Protein AF-A0A100VWZ2-F1 (afdb_monomer_lite)

Sequence (98 aa):
MTVQMQCKHCTVPTDGGDTCSFCATYTPPATVSQRLDVLVNRLDLLRHDGNEILRELPTDAPLFAVADLVTALGHLRQGAIAIDKASDRLEADAQAVK

Organism: NCBI:txid146020

Foldseek 3Di:
DDDFAAAPPPRHGDPPDNHHPCRVPDDDDDDPLNVLVVVLVVLVVVLVVLVVVLVVDDPPPDPVVSVVSVVVSVVSVVVSVVSNVVSVVVVVVVVVVD

pLDDT: mean 91.62, std 9.15, range [46.91, 98.62]

Structure (mmCIF, N/CA/C/O backbone):
data_AF-A0A100VWZ2-F1
#
_entry.id   AF-A0A100VWZ2-F1
#
loop_
_atom_site.group_PDB
_atom_site.id
_atom_site.type_symbol
_atom_site.label_atom_id
_atom_site.label_alt_id
_atom_site.label_comp_id
_atom_site.label_asym_id
_atom_site.label_entity_id
_atom_site.label_seq_id
_atom_site.pdbx_PDB_ins_code
_atom_site.Cartn_x
_atom_site.Cartn_y
_atom_site.Cartn_z
_atom_site.occupancy
_atom_site.B_iso_or_equiv
_atom_site.auth_seq_id
_atom_site.auth_comp_id
_atom_site.auth_asym_id
_atom_site.au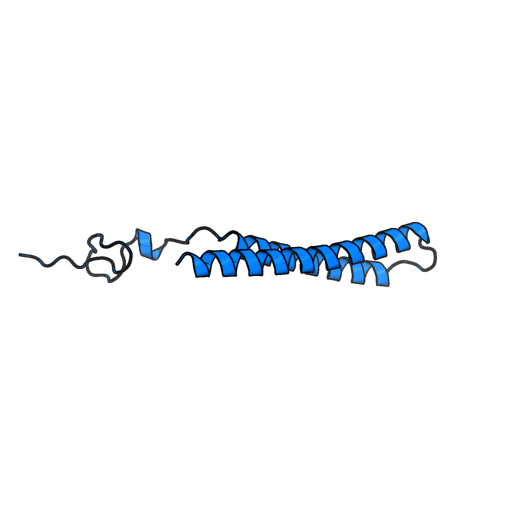th_atom_id
_atom_site.pdbx_PDB_model_num
ATOM 1 N N . MET A 1 1 ? -26.759 -21.679 47.540 1.00 46.91 1 MET A N 1
ATOM 2 C CA . MET A 1 1 ? -26.553 -20.643 46.508 1.00 46.91 1 MET A CA 1
ATOM 3 C C . MET A 1 1 ? -25.190 -20.894 45.885 1.00 46.91 1 MET A C 1
ATOM 5 O O . MET A 1 1 ? -24.189 -20.668 46.547 1.00 46.91 1 MET A O 1
ATOM 9 N N . THR A 1 2 ? -25.133 -21.479 44.692 1.00 61.28 2 THR A N 1
ATOM 10 C CA . THR A 1 2 ? -23.877 -21.698 43.958 1.00 61.28 2 THR A CA 1
ATOM 11 C C . THR A 1 2 ? -23.456 -20.387 43.307 1.00 61.28 2 THR A C 1
ATOM 13 O O . THR A 1 2 ? -24.183 -19.861 42.467 1.00 61.28 2 THR A O 1
ATOM 16 N N . VAL A 1 3 ? -22.315 -19.836 43.720 1.00 64.62 3 VAL A N 1
ATOM 17 C CA . VAL A 1 3 ? -21.715 -18.661 43.076 1.00 64.62 3 VAL A CA 1
ATOM 18 C C . VAL A 1 3 ? -21.186 -19.115 41.715 1.00 64.62 3 VAL A C 1
ATOM 20 O O . VAL A 1 3 ? -20.194 -19.834 41.653 1.00 64.62 3 VAL A O 1
ATOM 23 N N . GLN A 1 4 ? -21.883 -18.765 40.632 1.00 73.94 4 GLN A N 1
ATOM 24 C CA . GLN A 1 4 ? -21.378 -18.984 39.275 1.00 73.94 4 GLN A CA 1
ATOM 25 C C . GLN A 1 4 ? -20.273 -17.965 38.985 1.00 73.94 4 GLN A C 1
ATOM 27 O O . GLN A 1 4 ? -20.477 -16.764 39.171 1.00 73.94 4 GLN A O 1
ATOM 32 N N . MET A 1 5 ? -19.111 -18.440 38.531 1.00 84.25 5 MET A N 1
ATOM 33 C CA . MET A 1 5 ? -18.067 -17.559 38.007 1.00 84.25 5 MET A CA 1
ATOM 34 C C . MET A 1 5 ? -18.564 -16.889 36.721 1.00 84.25 5 MET A C 1
ATOM 36 O O . MET A 1 5 ? -19.364 -17.457 35.975 1.00 84.25 5 MET A O 1
ATOM 40 N N . GLN A 1 6 ? -18.125 -15.653 36.494 1.00 91.12 6 GLN A N 1
ATOM 41 C CA . GLN A 1 6 ? -18.485 -14.858 35.323 1.00 91.12 6 GLN A CA 1
ATOM 42 C C . GLN A 1 6 ? -17.244 -14.630 34.467 1.00 91.12 6 GLN A C 1
ATOM 44 O O . GLN A 1 6 ? -16.153 -14.385 34.981 1.00 91.12 6 GLN A O 1
ATOM 49 N N . CYS A 1 7 ? -17.422 -14.671 33.150 1.00 92.12 7 CYS A N 1
ATOM 50 C CA . CYS A 1 7 ? -16.380 -14.355 32.188 1.00 92.12 7 CYS A CA 1
ATOM 51 C C . CYS A 1 7 ? -15.891 -12.917 32.393 1.00 92.12 7 CYS A C 1
ATOM 53 O O . CYS A 1 7 ? -16.689 -11.977 32.359 1.00 92.12 7 CYS A O 1
ATOM 55 N N . LYS A 1 8 ? -14.573 -12.727 32.494 1.00 91.50 8 LYS A N 1
ATOM 56 C CA . LYS A 1 8 ? -13.956 -11.404 32.696 1.00 91.50 8 LYS A CA 1
ATOM 57 C C . LYS A 1 8 ? -14.181 -10.397 31.556 1.00 91.50 8 LYS A C 1
ATOM 59 O O . LYS A 1 8 ? -13.931 -9.212 31.741 1.00 91.50 8 LYS A O 1
ATOM 64 N N . HIS A 1 9 ? -14.608 -10.857 30.376 1.00 89.69 9 HIS A N 1
ATOM 65 C CA . HIS A 1 9 ? -14.753 -10.021 29.176 1.00 89.69 9 HIS A CA 1
ATOM 66 C C . HIS A 1 9 ? -16.198 -9.657 28.834 1.00 89.69 9 HIS A C 1
ATOM 68 O O . HIS A 1 9 ? -16.450 -8.551 28.369 1.00 89.69 9 HIS A O 1
ATOM 74 N N . CYS A 1 10 ? -17.142 -10.578 29.026 1.00 89.75 10 CYS A N 1
ATOM 75 C CA . CYS A 1 10 ? -18.531 -10.396 28.590 1.00 89.75 10 CYS A CA 1
ATOM 76 C C . CYS A 1 10 ? -19.563 -10.760 29.661 1.00 89.75 10 CYS A C 1
ATOM 78 O O . CYS A 1 10 ? -20.737 -10.887 29.331 1.00 89.75 10 CYS A O 1
ATOM 80 N N . THR A 1 11 ? -19.112 -10.981 30.903 1.00 88.81 11 THR A N 1
ATOM 81 C CA . THR A 1 11 ? -19.921 -11.230 32.113 1.00 88.81 11 THR A CA 1
ATOM 82 C C . THR A 1 11 ? -20.874 -12.431 32.073 1.00 88.81 11 THR A C 1
ATOM 84 O O . THR A 1 11 ? -21.568 -12.693 33.055 1.00 88.81 11 THR A O 1
ATOM 87 N N . VAL A 1 12 ? -20.872 -13.225 30.997 1.00 92.12 12 VAL A N 1
ATOM 88 C CA . VAL A 1 12 ? -21.641 -14.478 30.921 1.00 92.12 12 VAL A CA 1
ATOM 89 C C . VAL A 1 12 ? -21.105 -15.524 31.911 1.00 92.12 12 VAL A C 1
ATOM 91 O O . VAL A 1 12 ? -19.894 -15.550 32.154 1.00 92.12 12 VAL A O 1
ATOM 94 N N . PRO A 1 13 ? -21.959 -16.408 32.459 1.00 91.12 13 PRO A N 1
ATOM 95 C CA . PRO A 1 13 ? -21.520 -17.484 33.345 1.00 91.12 13 PRO A CA 1
ATOM 96 C C . PRO A 1 13 ? -20.484 -18.407 32.689 1.00 91.12 13 PRO A C 1
ATOM 98 O O . PRO A 1 13 ? -20.543 -18.659 31.483 1.00 91.12 13 PRO A O 1
ATOM 101 N N . THR A 1 14 ? -19.550 -18.929 33.484 1.00 89.94 14 THR A N 1
ATOM 102 C CA . THR A 1 14 ? -18.530 -19.889 33.046 1.00 89.94 14 THR A CA 1
ATOM 103 C C . THR A 1 14 ? -18.569 -21.170 33.876 1.00 89.94 14 THR A C 1
ATOM 105 O O . THR A 1 14 ? -18.836 -21.145 35.079 1.00 89.94 14 THR A O 1
ATOM 108 N N . ASP A 1 15 ? -18.229 -22.297 33.247 1.00 83.88 15 ASP A N 1
ATOM 109 C CA . ASP A 1 15 ? -18.107 -23.603 33.908 1.00 83.88 15 ASP A CA 1
ATOM 110 C C . ASP A 1 15 ? -16.746 -23.741 34.620 1.00 83.88 15 ASP A C 1
ATOM 112 O O . ASP A 1 15 ? -15.977 -24.668 34.378 1.00 83.88 15 ASP A O 1
ATOM 116 N N . GLY A 1 16 ? -16.414 -22.767 35.475 1.00 79.50 16 GLY A N 1
ATOM 117 C CA . GLY A 1 16 ? -15.216 -22.786 36.327 1.00 79.50 16 GLY A CA 1
ATOM 118 C C . GLY A 1 16 ? -13.933 -22.200 35.722 1.00 79.50 16 GLY A C 1
ATOM 119 O O . GLY A 1 16 ? -12.886 -22.276 36.357 1.00 79.50 16 GLY A O 1
ATOM 120 N N . GLY A 1 17 ? -13.991 -21.608 34.524 1.00 83.50 17 GLY A N 1
ATOM 121 C CA . GLY A 1 17 ? -12.871 -20.876 33.914 1.00 83.50 17 GLY A CA 1
ATOM 122 C C . GLY A 1 17 ? -13.044 -19.352 33.952 1.00 83.50 17 GLY A C 1
ATOM 123 O O . GLY A 1 17 ? -14.163 -18.851 34.012 1.00 83.50 17 GLY A O 1
ATOM 124 N N . ASP A 1 18 ? -11.949 -18.598 33.826 1.00 89.06 18 ASP A N 1
ATOM 125 C CA . ASP A 1 18 ? -11.978 -17.118 33.827 1.00 89.06 18 ASP A CA 1
ATOM 126 C C . ASP A 1 18 ? -12.563 -16.506 32.538 1.00 89.06 18 ASP A C 1
ATOM 128 O O . ASP A 1 18 ? -12.847 -15.306 32.462 1.00 89.06 18 ASP A O 1
ATOM 132 N N . THR A 1 19 ? -12.702 -17.318 31.487 1.00 90.81 19 THR A N 1
ATOM 133 C CA . THR A 1 19 ? -13.120 -16.888 30.147 1.00 90.81 19 THR A CA 1
ATOM 134 C C . THR A 1 19 ? -14.105 -17.899 29.562 1.00 90.81 19 THR A C 1
ATOM 136 O O . THR A 1 19 ? -13.875 -19.101 29.663 1.00 90.81 19 THR A O 1
ATOM 139 N N . CYS A 1 20 ? -15.204 -17.440 28.955 1.00 91.69 20 CYS A N 1
ATOM 140 C CA . CYS A 1 20 ? -16.165 -18.329 28.292 1.00 91.69 20 CYS A CA 1
ATOM 141 C C . CYS A 1 20 ? -15.637 -18.834 26.937 1.00 91.69 20 CYS A C 1
ATOM 143 O O . CYS A 1 20 ? -14.735 -18.230 26.352 1.00 91.69 20 CYS A O 1
ATOM 145 N N . SER A 1 21 ? -16.236 -19.907 26.408 1.00 90.56 21 SER A N 1
ATOM 146 C CA . SER A 1 21 ? -15.845 -20.521 25.127 1.00 90.56 21 SER A CA 1
ATOM 147 C C . SER A 1 21 ? -15.832 -19.530 23.960 1.00 90.56 21 SER A C 1
ATOM 149 O O . SER A 1 21 ? -14.902 -19.544 23.162 1.00 90.56 21 SER A O 1
ATOM 151 N N . PHE A 1 22 ? -16.809 -18.620 23.899 1.00 90.81 22 PHE A N 1
ATOM 152 C CA . PHE A 1 22 ? -16.863 -17.572 22.878 1.00 90.81 22 PHE A 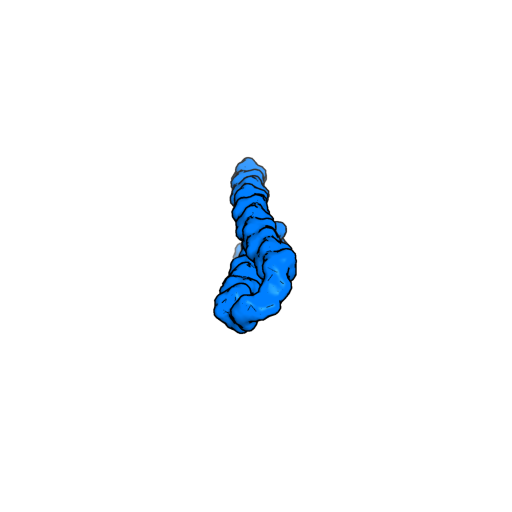CA 1
ATOM 153 C C . PHE A 1 22 ? -15.683 -16.597 22.986 1.00 90.81 22 PHE A C 1
ATOM 155 O O . PHE A 1 22 ? -14.968 -16.382 22.011 1.00 90.81 22 PHE A O 1
ATOM 162 N N . CYS A 1 23 ? -15.454 -16.017 24.169 1.00 90.12 2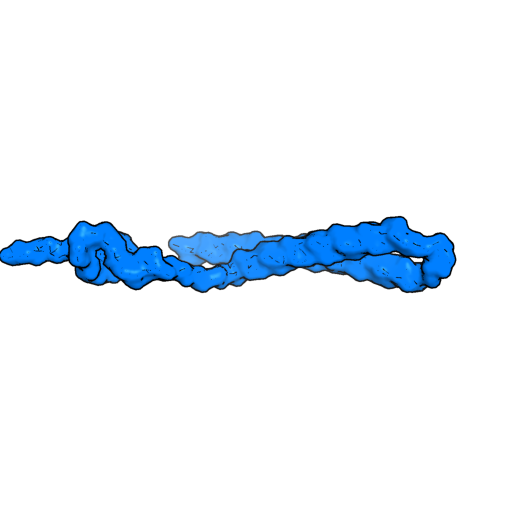3 CYS A N 1
ATOM 163 C CA . CYS A 1 23 ? -14.372 -15.052 24.370 1.00 90.12 23 CYS A CA 1
ATOM 164 C C . CYS A 1 23 ? -12.984 -15.683 24.225 1.00 90.12 23 CYS A C 1
ATOM 166 O O . CYS A 1 23 ? -12.054 -14.983 23.844 1.00 90.12 23 CYS A O 1
ATOM 168 N N . ALA A 1 24 ? -12.847 -16.986 24.488 1.00 90.31 24 ALA A N 1
ATOM 169 C CA . ALA A 1 24 ? -11.598 -17.716 24.284 1.00 90.31 24 ALA A CA 1
ATOM 170 C C . ALA A 1 24 ? -11.196 -17.812 22.801 1.00 90.31 24 ALA A C 1
ATOM 172 O O . ALA A 1 24 ? -10.012 -17.924 22.498 1.00 90.31 24 ALA A O 1
ATOM 173 N N . THR A 1 25 ? -12.163 -17.752 21.879 1.00 90.81 25 THR A N 1
ATOM 174 C CA . THR A 1 25 ? -11.922 -17.853 20.429 1.00 90.81 25 THR A CA 1
ATOM 175 C C . THR A 1 25 ? -12.227 -16.564 19.667 1.00 90.81 25 THR A C 1
ATOM 177 O O . THR A 1 25 ? -12.072 -16.514 18.447 1.00 90.81 25 THR A O 1
ATOM 180 N N . TYR A 1 26 ? -12.706 -15.522 20.349 1.00 87.69 26 TYR A N 1
ATOM 181 C CA . TYR A 1 26 ? -13.103 -14.280 19.702 1.00 87.69 26 TYR A CA 1
ATOM 182 C C . TYR A 1 26 ? -11.879 -13.543 19.155 1.00 87.69 26 TYR A C 1
ATOM 184 O O . TYR A 1 26 ? -11.016 -13.093 19.905 1.00 87.69 26 TYR A O 1
ATOM 192 N N . THR A 1 27 ? -11.837 -13.383 17.834 1.00 84.06 27 THR A N 1
ATOM 193 C CA . THR A 1 27 ? -10.876 -12.509 17.159 1.00 84.06 27 THR A CA 1
ATOM 194 C C . THR A 1 27 ? -11.619 -11.241 16.743 1.00 84.06 27 THR A C 1
ATOM 196 O O . THR A 1 27 ? -12.515 -11.334 15.898 1.00 84.06 27 THR A O 1
ATOM 199 N N . PRO A 1 28 ? -11.318 -10.069 17.331 1.00 80.62 28 PRO A N 1
ATOM 200 C CA . PRO A 1 28 ? -11.967 -8.830 16.928 1.00 80.62 28 PRO A CA 1
ATOM 201 C C . PRO A 1 28 ? -11.689 -8.536 15.446 1.00 80.62 28 PRO A C 1
ATOM 203 O O . PRO A 1 28 ? -10.597 -8.838 14.955 1.00 80.62 28 PRO A O 1
ATOM 206 N N . PRO A 1 29 ? -12.654 -7.947 14.718 1.00 83.81 29 PRO A N 1
ATOM 207 C CA . PRO A 1 29 ? -12.432 -7.558 13.334 1.00 83.81 29 PRO A CA 1
ATOM 208 C C . PRO A 1 29 ? -11.313 -6.517 13.252 1.00 83.81 29 PRO A C 1
ATOM 210 O O . PRO A 1 29 ? -11.210 -5.637 14.110 1.00 83.81 29 PRO A O 1
ATOM 213 N N . ALA A 1 30 ? -10.497 -6.608 12.200 1.00 86.25 30 ALA A N 1
ATOM 214 C CA . ALA A 1 30 ? -9.409 -5.665 11.976 1.00 86.25 30 ALA A CA 1
ATOM 215 C C . ALA A 1 30 ? -9.941 -4.227 11.895 1.00 86.25 30 ALA A C 1
ATOM 217 O O . ALA A 1 30 ? -10.918 -3.947 11.185 1.00 86.25 30 ALA A O 1
ATOM 218 N N . THR A 1 31 ? -9.282 -3.309 12.599 1.00 87.44 31 THR A N 1
ATOM 219 C CA . THR A 1 31 ? -9.629 -1.886 12.543 1.00 87.44 31 THR A CA 1
ATOM 220 C C . THR A 1 31 ? -9.340 -1.319 11.149 1.00 87.44 31 THR A C 1
ATOM 222 O O . THR A 1 31 ? -8.686 -1.945 10.309 1.00 87.44 31 THR A O 1
ATOM 225 N N . VAL A 1 32 ? -9.864 -0.127 10.847 1.00 89.38 32 VAL A N 1
ATOM 226 C CA . VAL A 1 32 ? -9.505 0.565 9.597 1.00 89.38 32 VAL A CA 1
ATOM 227 C C . VAL A 1 32 ? -7.999 0.837 9.563 1.00 89.38 32 VAL A C 1
ATOM 229 O O . VAL A 1 32 ? -7.381 0.487 8.566 1.00 89.38 32 VAL A O 1
ATOM 232 N N . SER A 1 33 ? -7.411 1.342 10.652 1.00 87.94 33 SER A N 1
ATOM 233 C CA . SER A 1 33 ? -5.971 1.623 10.756 1.00 87.94 33 SER A CA 1
ATOM 234 C C . SER A 1 33 ? -5.120 0.381 10.492 1.00 87.94 33 SER A C 1
ATOM 236 O O . SER A 1 33 ? -4.310 0.385 9.575 1.00 87.94 33 SER A O 1
ATOM 238 N N . GLN A 1 34 ? -5.442 -0.757 11.123 1.00 88.69 34 GLN A N 1
ATOM 239 C CA . GLN A 1 34 ? -4.748 -2.027 10.859 1.00 88.69 34 GLN A CA 1
ATOM 240 C C . GLN A 1 34 ? -4.812 -2.449 9.383 1.00 88.69 34 GLN A C 1
ATOM 242 O O . GLN A 1 34 ? -3.868 -3.028 8.847 1.00 88.69 34 GLN A O 1
ATOM 247 N N . ARG A 1 35 ? -5.928 -2.179 8.693 1.00 94.12 35 ARG A N 1
ATOM 248 C CA . ARG A 1 35 ? -6.046 -2.457 7.253 1.00 94.12 35 ARG A CA 1
ATOM 249 C C . ARG A 1 35 ? -5.228 -1.483 6.402 1.00 94.12 35 ARG A C 1
ATOM 251 O O . ARG A 1 35 ? -4.748 -1.895 5.346 1.00 94.12 35 ARG A O 1
ATOM 258 N N . LEU A 1 36 ? -5.076 -0.231 6.834 1.00 95.31 36 LEU A N 1
ATOM 259 C CA . LEU A 1 36 ? -4.218 0.756 6.175 1.00 95.31 36 LEU A CA 1
ATOM 260 C C . LEU A 1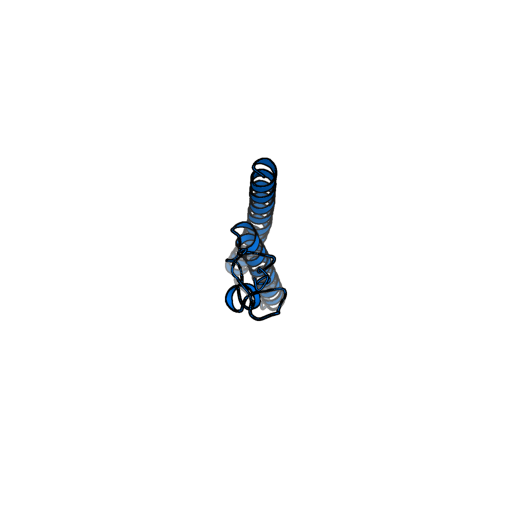 36 ? -2.736 0.405 6.345 1.00 95.31 36 LEU A C 1
ATOM 262 O O . LEU A 1 36 ? -2.011 0.443 5.356 1.00 95.31 36 LEU A O 1
ATOM 266 N N . ASP A 1 37 ? -2.312 -0.060 7.518 1.00 91.88 37 ASP A N 1
ATOM 267 C CA . ASP A 1 37 ? -0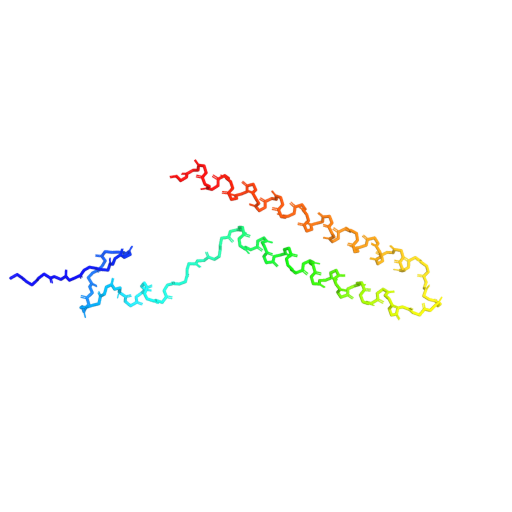.928 -0.495 7.752 1.00 91.88 37 ASP A CA 1
ATOM 268 C C . ASP A 1 37 ? -0.557 -1.681 6.848 1.00 91.88 37 ASP A C 1
ATOM 270 O O . ASP A 1 37 ? 0.489 -1.700 6.193 1.00 91.88 37 ASP A O 1
ATOM 274 N N . VAL A 1 38 ? -1.466 -2.658 6.721 1.00 95.19 38 VAL A N 1
ATOM 275 C CA . VAL A 1 38 ? -1.305 -3.781 5.780 1.00 95.19 38 VAL A CA 1
ATOM 276 C C . VAL A 1 38 ? -1.201 -3.285 4.336 1.00 95.19 38 VAL A C 1
ATOM 278 O O . VAL A 1 38 ? -0.444 -3.851 3.543 1.00 95.19 38 VAL A O 1
ATOM 281 N N . LEU A 1 39 ? -1.958 -2.248 3.969 1.00 96.56 39 LEU A N 1
ATOM 282 C CA . LEU A 1 39 ? -1.896 -1.656 2.637 1.00 96.56 39 LEU A CA 1
ATOM 283 C C . LEU A 1 39 ? -0.550 -0.960 2.389 1.00 96.56 39 LEU A C 1
ATOM 285 O O . LEU A 1 39 ? 0.042 -1.198 1.339 1.00 96.56 39 LEU A O 1
ATOM 289 N N . VAL A 1 40 ? -0.042 -0.174 3.343 1.00 97.19 40 VAL A N 1
ATOM 290 C CA . VAL A 1 40 ? 1.289 0.459 3.267 1.00 97.19 40 VAL A CA 1
ATOM 291 C C . VAL A 1 40 ? 2.373 -0.598 3.065 1.00 97.19 40 VAL A C 1
ATOM 293 O O . VAL A 1 40 ? 3.135 -0.513 2.103 1.00 97.19 40 VAL A O 1
ATOM 296 N N . ASN A 1 41 ? 2.358 -1.666 3.867 1.00 96.19 41 ASN A N 1
ATOM 297 C CA . ASN A 1 41 ? 3.318 -2.761 3.733 1.00 96.19 41 ASN A CA 1
ATOM 298 C C . ASN A 1 41 ? 3.280 -3.414 2.337 1.00 96.19 41 ASN A C 1
ATOM 300 O O . ASN A 1 41 ? 4.317 -3.734 1.760 1.00 96.19 41 ASN A O 1
ATOM 304 N N . ARG A 1 42 ? 2.090 -3.585 1.744 1.00 98.00 42 ARG A N 1
ATOM 305 C CA . ARG A 1 42 ? 1.964 -4.109 0.371 1.00 98.00 42 ARG A CA 1
ATOM 306 C C . ARG A 1 42 ? 2.553 -3.162 -0.672 1.00 98.00 42 ARG A C 1
ATOM 308 O O . ARG A 1 42 ? 3.156 -3.635 -1.631 1.00 98.00 42 ARG A O 1
ATOM 315 N N . LEU A 1 43 ? 2.386 -1.850 -0.505 1.00 97.88 43 LEU A N 1
ATOM 316 C CA . LEU A 1 43 ? 2.996 -0.866 -1.403 1.00 97.88 43 LEU A CA 1
ATOM 317 C C . LEU A 1 43 ? 4.522 -0.901 -1.314 1.00 97.88 43 LEU A C 1
ATOM 319 O O . LEU A 1 43 ? 5.187 -0.782 -2.342 1.00 97.88 43 LEU A O 1
ATOM 323 N N . ASP A 1 44 ? 5.076 -1.105 -0.121 1.00 97.00 44 ASP A N 1
ATOM 324 C CA . ASP A 1 44 ? 6.522 -1.215 0.060 1.00 97.00 44 ASP A CA 1
ATOM 325 C C . ASP A 1 44 ? 7.094 -2.493 -0.560 1.00 97.00 44 ASP A C 1
ATOM 327 O O . ASP A 1 44 ? 8.126 -2.421 -1.229 1.00 97.00 44 ASP A O 1
ATOM 331 N N . LEU A 1 45 ? 6.392 -3.627 -0.452 1.00 98.12 45 LEU A N 1
ATOM 332 C CA . LEU A 1 45 ? 6.755 -4.856 -1.170 1.00 98.12 45 LEU A CA 1
ATOM 333 C C . LEU A 1 45 ? 6.737 -4.648 -2.691 1.00 98.12 45 LEU A C 1
ATOM 335 O O . LEU A 1 45 ? 7.731 -4.923 -3.355 1.00 98.12 45 LEU A O 1
ATOM 339 N N . LEU A 1 46 ? 5.665 -4.063 -3.241 1.00 98.12 46 LEU A N 1
ATOM 340 C CA . LEU A 1 46 ? 5.586 -3.769 -4.680 1.00 98.12 46 LEU A CA 1
ATOM 341 C C . LEU A 1 46 ? 6.707 -2.837 -5.146 1.00 98.12 46 LEU A C 1
ATOM 343 O O . LEU A 1 46 ? 7.238 -2.985 -6.247 1.00 98.12 46 LEU A O 1
ATOM 347 N N . ARG A 1 47 ? 7.077 -1.859 -4.316 1.00 98.00 47 ARG A N 1
ATOM 348 C CA . ARG A 1 47 ? 8.207 -0.981 -4.613 1.00 98.00 47 ARG A CA 1
ATOM 349 C C . ARG A 1 47 ? 9.526 -1.720 -4.580 1.00 98.00 47 ARG A C 1
ATOM 351 O O . ARG A 1 47 ? 10.373 -1.410 -5.413 1.00 98.00 47 ARG A O 1
ATOM 358 N N . HIS A 1 48 ? 9.729 -2.613 -3.620 1.00 98.12 48 HIS A N 1
ATOM 359 C CA . HIS A 1 48 ? 10.937 -3.419 -3.550 1.00 98.12 48 HIS A CA 1
ATOM 360 C C . HIS A 1 48 ? 11.083 -4.260 -4.821 1.00 98.12 48 HIS A C 1
ATOM 362 O O . HIS A 1 48 ? 12.065 -4.078 -5.539 1.00 98.12 48 HIS A O 1
ATOM 368 N N . ASP A 1 49 ? 10.053 -5.031 -5.170 1.00 98.25 49 ASP A N 1
ATOM 369 C CA . ASP A 1 49 ? 10.037 -5.882 -6.363 1.00 98.25 49 ASP A CA 1
ATOM 370 C C . ASP A 1 49 ? 10.269 -5.069 -7.643 1.00 98.25 49 ASP A C 1
ATOM 372 O O . ASP A 1 49 ? 11.105 -5.413 -8.476 1.00 98.25 49 ASP A O 1
ATOM 376 N N . GLY A 1 50 ? 9.585 -3.932 -7.792 1.00 97.94 50 GLY A N 1
ATOM 377 C CA . GLY A 1 50 ? 9.770 -3.082 -8.965 1.00 97.94 50 GLY A CA 1
ATOM 378 C C . GLY A 1 50 ? 11.146 -2.404 -9.029 1.00 97.94 50 GLY A C 1
ATOM 379 O O . GLY A 1 50 ? 11.627 -2.128 -10.126 1.00 97.94 50 GLY A O 1
ATOM 380 N N . ASN A 1 51 ? 11.813 -2.166 -7.891 1.00 98.25 51 ASN A N 1
ATOM 381 C CA . ASN A 1 51 ? 13.209 -1.715 -7.882 1.00 98.25 51 ASN A CA 1
ATOM 382 C C . ASN A 1 51 ? 14.175 -2.831 -8.292 1.00 98.25 51 ASN A C 1
ATOM 384 O O . ASN A 1 51 ? 15.153 -2.524 -8.967 1.00 98.25 51 ASN A O 1
ATOM 388 N N . GLU A 1 52 ? 13.923 -4.089 -7.917 1.00 98.38 52 GLU A N 1
ATOM 389 C CA . GLU A 1 52 ? 14.716 -5.219 -8.422 1.00 98.38 52 GLU A CA 1
ATOM 390 C C . GLU A 1 52 ? 14.556 -5.350 -9.942 1.00 98.38 52 GLU A C 1
ATOM 392 O O . GLU A 1 52 ? 15.550 -5.317 -10.664 1.00 98.38 52 GLU A O 1
ATOM 397 N N . ILE A 1 53 ? 13.317 -5.326 -10.448 1.00 97.69 53 ILE A N 1
ATOM 398 C CA . ILE A 1 53 ? 13.039 -5.362 -11.895 1.00 97.69 53 ILE A CA 1
ATOM 399 C C . ILE A 1 53 ? 13.756 -4.221 -12.625 1.00 97.69 53 ILE A C 1
ATOM 401 O O . ILE A 1 53 ? 14.379 -4.449 -13.658 1.00 97.69 53 ILE A O 1
ATOM 405 N N . LEU A 1 54 ? 13.704 -2.995 -12.088 1.00 97.31 54 LEU A N 1
ATOM 406 C CA . LEU A 1 54 ? 14.378 -1.835 -12.677 1.00 97.31 54 LEU A CA 1
ATOM 407 C C . LEU A 1 54 ? 15.894 -2.053 -12.828 1.00 97.31 54 LEU A C 1
ATOM 409 O O . LEU A 1 54 ? 16.473 -1.580 -13.804 1.00 97.31 54 LEU A O 1
ATOM 413 N N . ARG A 1 55 ? 16.538 -2.753 -11.882 1.00 96.56 55 ARG A N 1
ATOM 414 C CA . ARG A 1 55 ? 17.980 -3.062 -11.934 1.00 96.56 55 ARG A CA 1
ATOM 415 C C . ARG A 1 55 ? 18.320 -4.162 -12.933 1.00 96.56 55 ARG A C 1
ATOM 417 O O . ARG A 1 55 ? 19.443 -4.188 -13.426 1.00 96.56 55 ARG A O 1
ATOM 424 N N . GLU A 1 56 ? 17.375 -5.051 -13.210 1.00 97.38 56 GLU A N 1
ATOM 425 C CA . GLU A 1 56 ? 17.539 -6.183 -14.125 1.00 97.38 56 GLU A CA 1
ATOM 426 C C . GLU A 1 56 ? 17.189 -5.843 -15.583 1.00 97.38 56 GLU A C 1
ATOM 428 O O . GLU A 1 56 ? 17.386 -6.676 -16.470 1.00 97.38 56 GLU A O 1
ATOM 433 N N . LEU A 1 57 ? 16.682 -4.634 -15.857 1.00 96.94 57 LEU A N 1
ATOM 434 C CA . LEU A 1 57 ? 16.336 -4.225 -17.218 1.00 96.94 57 LEU A CA 1
ATOM 435 C C . LEU A 1 57 ? 17.558 -4.276 -18.154 1.00 96.94 57 LEU A C 1
ATOM 437 O O . LEU A 1 57 ? 18.654 -3.848 -17.778 1.00 96.94 57 LEU A O 1
ATOM 441 N N . PRO A 1 58 ? 17.377 -4.752 -19.400 1.00 97.19 58 PRO A N 1
ATOM 442 C CA . PRO A 1 58 ? 18.458 -4.791 -20.370 1.00 97.19 58 PRO A CA 1
ATOM 443 C C . PRO A 1 58 ? 18.849 -3.373 -20.808 1.00 97.19 58 PRO A C 1
ATOM 445 O O . PRO A 1 58 ? 18.070 -2.422 -20.715 1.00 97.19 58 PRO A O 1
ATOM 448 N N . THR A 1 59 ? 20.068 -3.219 -21.321 1.00 95.31 59 THR A N 1
ATOM 449 C CA . THR A 1 59 ? 20.615 -1.910 -21.716 1.00 95.31 59 THR A CA 1
ATOM 450 C C . THR A 1 59 ? 19.918 -1.286 -22.926 1.00 95.31 59 THR A C 1
ATOM 452 O O . THR A 1 59 ? 20.074 -0.091 -23.165 1.00 95.31 59 THR A O 1
ATOM 455 N N . ASP A 1 60 ? 19.151 -2.072 -23.680 1.00 97.38 60 ASP A N 1
ATOM 456 C CA . ASP A 1 60 ? 18.339 -1.648 -24.820 1.00 97.38 60 ASP A CA 1
ATOM 457 C C . ASP A 1 60 ? 16.852 -1.456 -24.466 1.00 97.38 60 ASP A C 1
ATOM 459 O O . ASP A 1 60 ? 16.024 -1.257 -25.359 1.00 97.38 60 ASP A O 1
ATOM 463 N N . ALA A 1 61 ? 16.500 -1.472 -23.171 1.00 97.56 61 ALA A N 1
ATOM 464 C CA . ALA A 1 61 ? 15.139 -1.219 -22.716 1.00 97.56 61 ALA A CA 1
ATOM 465 C C . ALA A 1 61 ? 14.612 0.135 -23.246 1.00 97.56 61 ALA A C 1
ATOM 467 O O . ALA A 1 61 ? 15.313 1.152 -23.167 1.00 97.56 61 ALA A O 1
ATOM 468 N N . PRO A 1 62 ? 13.362 0.202 -23.751 1.00 98.25 62 PRO A N 1
ATOM 469 C CA . PRO A 1 62 ? 12.795 1.450 -24.250 1.00 98.25 62 PRO A CA 1
ATOM 470 C C . PRO A 1 62 ? 12.767 2.531 -23.165 1.00 98.25 62 PRO A C 1
ATOM 472 O O . PRO A 1 62 ? 12.148 2.349 -22.117 1.00 98.25 62 PRO A O 1
ATOM 475 N N . LEU A 1 63 ? 13.382 3.687 -23.436 1.00 97.12 63 LEU A N 1
ATOM 476 C CA . LEU A 1 63 ? 13.551 4.765 -22.450 1.00 97.12 63 LEU A CA 1
ATOM 477 C C . LEU A 1 63 ? 12.240 5.192 -21.774 1.00 97.12 63 LEU A C 1
ATOM 479 O O . LEU A 1 63 ? 12.218 5.419 -20.567 1.00 97.12 63 LEU A O 1
ATOM 483 N N . PHE A 1 64 ? 11.142 5.271 -22.530 1.00 98.00 64 PHE A N 1
ATOM 484 C CA . PHE A 1 64 ? 9.842 5.637 -21.965 1.00 98.00 64 PHE A CA 1
ATOM 485 C C . PHE A 1 64 ? 9.270 4.561 -21.037 1.00 98.00 64 PHE A C 1
ATOM 487 O O . PHE A 1 64 ? 8.710 4.910 -20.008 1.00 98.00 64 PHE A O 1
ATOM 494 N N . ALA A 1 65 ? 9.500 3.273 -21.312 1.00 97.12 65 ALA A N 1
ATOM 495 C CA . ALA A 1 65 ? 9.080 2.206 -20.404 1.00 97.12 65 ALA A CA 1
ATOM 496 C C . ALA A 1 65 ? 9.844 2.268 -19.068 1.00 97.12 65 ALA A C 1
ATOM 498 O O . ALA A 1 65 ? 9.253 2.094 -18.002 1.00 97.12 65 ALA A O 1
ATOM 499 N N . VAL A 1 66 ? 11.146 2.581 -19.111 1.00 98.25 66 VAL A N 1
ATOM 500 C CA . VAL A 1 66 ? 11.956 2.814 -17.902 1.00 98.25 66 VAL A CA 1
ATOM 501 C C . VAL A 1 66 ? 11.430 4.029 -17.128 1.00 98.25 66 VAL A C 1
ATOM 503 O O . VAL A 1 66 ? 11.257 3.964 -15.911 1.00 98.25 66 VAL A O 1
ATOM 506 N N . ALA A 1 67 ? 11.140 5.131 -17.827 1.00 98.12 67 ALA A N 1
ATOM 507 C CA . ALA A 1 67 ? 10.604 6.347 -17.219 1.00 98.12 67 ALA A CA 1
ATOM 508 C C . ALA A 1 67 ? 9.228 6.122 -16.568 1.00 98.12 67 ALA A C 1
ATOM 510 O O . ALA A 1 67 ? 8.991 6.607 -15.458 1.00 98.12 67 ALA A O 1
ATOM 511 N N . ASP A 1 68 ? 8.349 5.351 -17.211 1.00 98.44 68 ASP A N 1
ATOM 512 C CA . ASP A 1 68 ? 7.035 4.992 -16.677 1.00 98.44 68 ASP A CA 1
ATOM 513 C C . ASP A 1 68 ? 7.167 4.138 -15.411 1.00 98.44 68 ASP A C 1
ATOM 515 O O . ASP A 1 68 ? 6.507 4.417 -14.407 1.00 98.44 68 ASP A O 1
ATOM 519 N N . LEU A 1 69 ? 8.076 3.154 -15.405 1.00 98.00 69 LEU A N 1
ATOM 520 C CA . LEU A 1 69 ? 8.348 2.326 -14.228 1.00 98.00 69 LEU A CA 1
ATOM 521 C C . LEU A 1 69 ? 8.867 3.165 -13.051 1.00 98.00 69 LEU A C 1
ATOM 523 O O . LEU A 1 69 ? 8.352 3.058 -11.938 1.00 98.00 69 LEU A O 1
ATOM 527 N N . VAL A 1 70 ? 9.849 4.041 -13.285 1.00 98.25 70 VAL A N 1
ATOM 528 C CA . VAL A 1 70 ? 10.394 4.926 -12.240 1.00 98.25 70 VAL A CA 1
ATOM 529 C C . VAL A 1 70 ? 9.317 5.876 -11.710 1.00 98.25 70 VAL A C 1
ATOM 531 O O . VAL A 1 70 ? 9.196 6.063 -10.496 1.00 98.25 70 VAL A O 1
ATOM 534 N N . THR A 1 71 ? 8.489 6.431 -12.598 1.00 98.62 71 THR A N 1
ATOM 535 C CA . THR A 1 71 ? 7.343 7.272 -12.227 1.00 98.62 71 THR A CA 1
ATOM 536 C C . THR A 1 71 ? 6.354 6.509 -11.347 1.00 98.62 71 THR A C 1
ATOM 538 O O . THR A 1 71 ? 5.958 7.000 -10.287 1.00 98.62 71 THR A O 1
ATOM 541 N N . ALA A 1 72 ? 5.989 5.286 -11.737 1.00 98.38 72 ALA A N 1
ATOM 542 C CA . ALA A 1 72 ? 5.084 4.433 -10.976 1.00 98.38 72 ALA A CA 1
ATOM 543 C C . ALA A 1 72 ? 5.640 4.113 -9.578 1.00 98.38 72 ALA A C 1
ATOM 545 O O . ALA A 1 72 ? 4.933 4.280 -8.583 1.00 98.38 72 ALA A O 1
ATOM 546 N N . LEU A 1 73 ? 6.924 3.750 -9.471 1.00 98.44 73 LEU A N 1
ATOM 547 C CA . LEU A 1 73 ? 7.606 3.528 -8.188 1.00 98.44 73 LEU A CA 1
ATOM 548 C C . LEU A 1 73 ? 7.598 4.780 -7.298 1.00 98.44 73 LEU A C 1
ATOM 550 O O . LEU A 1 73 ? 7.437 4.682 -6.076 1.00 98.44 73 LEU A O 1
ATOM 554 N N . GLY A 1 74 ? 7.738 5.959 -7.908 1.00 98.31 74 GLY A N 1
ATOM 555 C CA . GLY A 1 74 ? 7.590 7.248 -7.240 1.00 98.31 74 GLY A CA 1
ATOM 556 C C . GLY A 1 74 ? 6.184 7.453 -6.672 1.00 98.31 74 GLY A C 1
ATOM 557 O O . GLY A 1 74 ? 6.041 7.799 -5.498 1.00 98.31 74 GLY A O 1
ATOM 558 N N . HIS A 1 75 ? 5.142 7.183 -7.458 1.00 98.38 75 HIS A N 1
ATOM 559 C CA . HIS A 1 75 ? 3.756 7.286 -6.997 1.00 98.38 75 HIS A CA 1
ATOM 560 C C . HIS A 1 75 ? 3.424 6.289 -5.886 1.00 98.38 75 HIS A C 1
ATOM 562 O O . HIS A 1 75 ? 2.775 6.676 -4.917 1.00 98.38 75 HIS A O 1
ATOM 568 N N . LEU A 1 76 ? 3.925 5.051 -5.956 1.00 98.19 76 LEU A N 1
ATOM 569 C CA . LEU A 1 76 ? 3.762 4.076 -4.874 1.00 98.19 76 LEU A CA 1
ATOM 570 C C . LEU A 1 76 ? 4.368 4.593 -3.560 1.00 98.19 76 LEU A C 1
ATOM 572 O O . LEU A 1 76 ? 3.758 4.446 -2.503 1.00 98.19 76 LEU A O 1
ATOM 576 N N . ARG A 1 77 ? 5.532 5.263 -3.617 1.00 98.00 77 ARG A N 1
ATOM 577 C CA . ARG A 1 77 ? 6.159 5.875 -2.432 1.00 98.00 77 ARG A CA 1
ATOM 578 C C . ARG A 1 77 ? 5.275 6.950 -1.822 1.00 98.00 77 ARG A C 1
ATOM 580 O O . ARG A 1 77 ? 5.084 6.979 -0.610 1.00 98.00 77 ARG A O 1
ATOM 587 N N . GLN A 1 78 ? 4.788 7.865 -2.656 1.00 98.31 78 GLN A N 1
ATOM 588 C CA . GLN A 1 78 ? 3.946 8.962 -2.186 1.00 98.31 78 GLN A CA 1
ATOM 589 C C . GLN A 1 78 ? 2.611 8.442 -1.648 1.00 98.31 78 GLN A C 1
ATOM 591 O O . GLN A 1 78 ? 2.142 8.929 -0.623 1.00 98.31 78 GLN A O 1
ATOM 596 N N . GLY A 1 79 ? 2.048 7.414 -2.289 1.00 97.81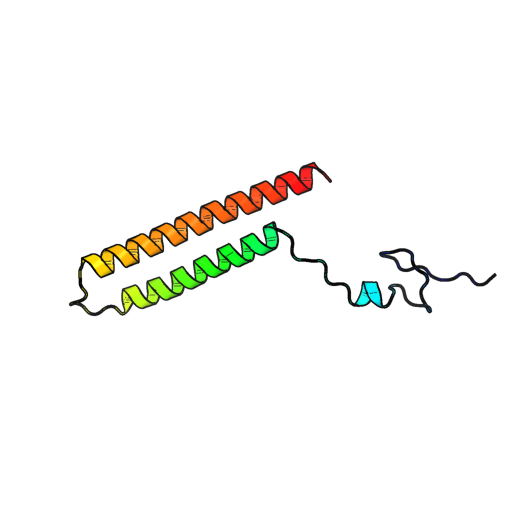 79 GLY A N 1
ATOM 597 C CA . GLY A 1 79 ? 0.856 6.712 -1.825 1.00 97.81 79 GLY A CA 1
ATOM 598 C C . GLY A 1 79 ? 1.043 6.115 -0.433 1.00 97.81 79 GLY A C 1
ATOM 599 O O . GLY A 1 79 ? 0.238 6.399 0.447 1.00 97.81 79 GLY A O 1
ATOM 600 N N . ALA A 1 80 ? 2.132 5.372 -0.206 1.00 97.88 80 ALA A N 1
ATOM 601 C CA . ALA A 1 80 ? 2.451 4.793 1.100 1.00 97.88 80 ALA A CA 1
ATOM 602 C C . ALA A 1 80 ? 2.515 5.865 2.204 1.00 97.88 80 ALA A C 1
ATOM 604 O O . ALA A 1 80 ? 1.820 5.754 3.207 1.00 97.88 80 ALA A O 1
ATOM 605 N N . ILE A 1 81 ? 3.245 6.963 1.971 1.00 97.94 81 ILE A N 1
ATOM 606 C CA . ILE A 1 81 ? 3.362 8.080 2.928 1.00 97.94 81 ILE A CA 1
ATOM 607 C C . ILE A 1 81 ? 2.006 8.750 3.200 1.00 97.94 81 ILE A C 1
ATOM 609 O O . ILE A 1 81 ? 1.723 9.162 4.324 1.00 97.94 81 ILE A O 1
ATOM 613 N N . ALA A 1 82 ? 1.181 8.938 2.169 1.00 97.94 82 ALA A N 1
ATOM 614 C CA . ALA A 1 82 ? -0.124 9.574 2.322 1.00 97.94 82 ALA A CA 1
ATOM 615 C C . ALA A 1 82 ? -1.098 8.698 3.122 1.00 97.94 82 ALA A C 1
ATOM 617 O O . ALA A 1 82 ? -1.860 9.226 3.933 1.00 97.94 82 ALA A O 1
ATOM 618 N N . ILE A 1 83 ? -1.059 7.382 2.900 1.00 97.06 83 ILE A N 1
ATOM 619 C CA . ILE A 1 83 ? -1.891 6.409 3.612 1.00 97.06 83 ILE A CA 1
ATOM 620 C C . ILE A 1 83 ? -1.460 6.298 5.074 1.00 97.06 83 ILE A C 1
ATOM 622 O O . ILE A 1 83 ? -2.322 6.349 5.943 1.00 97.06 83 ILE A O 1
ATOM 626 N N . ASP A 1 84 ? -0.159 6.226 5.346 1.00 95.38 84 ASP A N 1
ATOM 627 C CA . ASP A 1 84 ? 0.403 6.183 6.702 1.00 95.38 84 ASP A CA 1
ATOM 628 C C . ASP A 1 84 ? -0.063 7.389 7.540 1.00 95.38 84 ASP A C 1
ATOM 630 O O . ASP A 1 84 ? -0.726 7.242 8.563 1.00 95.38 84 ASP A O 1
ATOM 634 N N . LYS A 1 85 ? 0.078 8.604 6.991 1.00 95.69 85 LYS A N 1
ATOM 635 C CA . LYS A 1 85 ? -0.453 9.835 7.609 1.00 95.69 85 LYS A CA 1
ATOM 636 C C . LYS A 1 85 ? -1.967 9.816 7.823 1.00 95.69 85 LYS A C 1
ATOM 638 O O . LYS A 1 85 ? -2.469 10.508 8.709 1.00 95.69 85 LYS A O 1
ATOM 643 N N . ALA A 1 86 ? -2.720 9.141 6.957 1.00 94.25 86 ALA A N 1
ATOM 644 C CA . ALA A 1 86 ? -4.159 8.989 7.138 1.00 94.25 86 ALA A CA 1
ATOM 645 C C . ALA A 1 86 ? -4.468 7.993 8.267 1.00 94.25 86 ALA A C 1
ATOM 647 O O . ALA A 1 86 ? -5.376 8.266 9.050 1.00 94.25 86 ALA A O 1
ATOM 648 N N . SER A 1 87 ? -3.693 6.906 8.379 1.00 93.94 87 SER A N 1
ATOM 649 C CA . SER A 1 87 ? -3.753 5.945 9.490 1.00 93.94 87 SER A CA 1
ATOM 650 C C . SER A 1 87 ? -3.537 6.662 10.825 1.00 93.94 87 SER A C 1
ATOM 652 O O . SER A 1 87 ? -4.436 6.647 11.667 1.00 93.94 87 SER A O 1
ATOM 654 N N . ASP A 1 88 ? -2.451 7.437 10.947 1.00 93.12 88 ASP A N 1
ATOM 655 C CA . ASP A 1 88 ? -2.125 8.225 12.146 1.00 93.12 88 ASP A CA 1
ATOM 656 C C . ASP A 1 88 ? -3.276 9.141 12.587 1.00 93.12 88 ASP A C 1
ATOM 658 O O . ASP A 1 88 ? -3.617 9.240 13.767 1.00 93.12 88 ASP A O 1
ATOM 662 N N . ARG A 1 89 ? -3.907 9.832 11.629 1.00 93.50 89 ARG A N 1
ATOM 663 C CA . ARG A 1 89 ? -5.018 10.756 11.911 1.00 93.50 89 ARG A CA 1
ATOM 664 C C . ARG A 1 89 ? -6.263 10.027 12.398 1.00 93.50 89 ARG A C 1
ATOM 666 O O . ARG A 1 89 ? -6.934 10.527 13.295 1.00 93.50 89 ARG A O 1
ATOM 673 N N . LEU A 1 90 ? -6.577 8.875 11.808 1.00 90.69 90 LEU A N 1
ATOM 674 C CA . LEU A 1 90 ? -7.715 8.056 12.225 1.00 90.69 90 LEU A CA 1
ATOM 675 C C . LEU A 1 90 ? -7.492 7.458 13.616 1.00 90.69 90 LEU A C 1
ATOM 677 O O . LEU A 1 90 ? -8.429 7.387 14.407 1.00 90.69 90 LEU A O 1
ATOM 681 N N . GLU A 1 91 ? -6.262 7.052 13.935 1.00 90.12 91 GLU A N 1
ATOM 682 C CA . GLU A 1 91 ? -5.921 6.578 15.276 1.00 90.12 91 GLU A CA 1
ATOM 683 C C . GLU A 1 91 ? -6.009 7.686 16.323 1.00 90.12 91 GLU A C 1
ATOM 685 O O . GLU A 1 91 ? -6.588 7.467 17.388 1.00 90.12 91 GLU A O 1
ATOM 690 N N . ALA A 1 92 ? -5.496 8.879 16.013 1.00 90.00 92 ALA A N 1
ATOM 691 C CA . ALA A 1 92 ? -5.588 10.036 16.897 1.00 90.00 92 ALA A CA 1
ATOM 692 C C . ALA A 1 92 ? -7.050 10.428 17.183 1.00 90.00 92 ALA A C 1
ATOM 694 O O . ALA A 1 92 ? -7.412 10.649 18.339 1.00 90.00 92 ALA A O 1
ATOM 695 N N . ASP A 1 93 ? -7.905 10.454 16.157 1.00 88.94 93 ASP A N 1
ATOM 696 C CA . ASP A 1 93 ? -9.342 10.721 16.309 1.00 88.94 93 ASP A CA 1
ATOM 697 C C . ASP A 1 93 ? -10.030 9.644 17.168 1.00 88.94 93 ASP A C 1
ATOM 699 O O . ASP A 1 93 ? -10.748 9.952 18.119 1.00 88.94 93 ASP A O 1
ATOM 703 N N . ALA A 1 94 ? -9.722 8.364 16.930 1.00 85.75 94 ALA A N 1
ATOM 704 C CA . ALA A 1 94 ? -10.267 7.257 17.713 1.00 85.75 94 ALA A CA 1
ATOM 705 C C . ALA A 1 94 ? -9.827 7.266 19.189 1.00 85.75 94 ALA A C 1
ATOM 707 O O . ALA A 1 94 ? -10.542 6.730 20.037 1.00 85.75 94 ALA A O 1
ATOM 708 N N . GLN A 1 95 ? -8.657 7.827 19.506 1.00 83.75 95 GLN A N 1
ATOM 709 C CA . GLN A 1 95 ? -8.197 8.021 20.884 1.00 83.75 95 GLN A CA 1
ATOM 710 C C . GLN A 1 95 ? -8.878 9.218 21.555 1.00 83.75 95 GLN A C 1
ATOM 712 O O . GLN A 1 95 ? -9.161 9.143 22.743 1.00 83.75 95 GLN A O 1
ATOM 717 N N . ALA A 1 96 ? -9.178 10.288 20.814 1.00 83.81 96 ALA A N 1
ATOM 718 C CA . ALA A 1 96 ? -9.836 11.481 21.352 1.00 83.81 96 ALA A CA 1
ATOM 719 C C . ALA A 1 96 ? -11.308 11.253 21.748 1.00 83.81 96 ALA A C 1
ATOM 721 O O . ALA A 1 96 ? -11.852 12.002 22.556 1.00 83.81 96 ALA A O 1
ATOM 722 N N . VAL A 1 97 ? -11.957 10.237 21.169 1.00 76.62 97 VAL A N 1
ATOM 723 C CA . VAL A 1 97 ? -13.365 9.878 21.433 1.00 76.62 97 VAL A CA 1
ATOM 724 C C . VAL A 1 97 ? -13.510 8.823 22.550 1.00 76.62 97 VAL A C 1
ATOM 726 O O . VAL A 1 97 ? -14.629 8.543 22.983 1.00 76.62 97 VAL A O 1
ATOM 729 N N . LYS A 1 98 ? -12.406 8.229 23.023 1.00 54.47 98 LYS A N 1
ATOM 730 C CA . LYS A 1 98 ? -12.384 7.239 24.117 1.00 54.47 98 LYS A CA 1
ATOM 731 C C . LYS A 1 98 ? -12.146 7.891 25.472 1.00 54.47 98 LYS A C 1
ATOM 733 O O . LYS A 1 98 ? -12.750 7.383 26.443 1.00 54.47 98 LYS A O 1
#

Secondary structure (DSSP, 8-state):
----EE-TTT--EESSSSS-HHHHH--PPPPHHHHHHHHHHHHHHHHHHHHHHHHH--TT--HHHHHHHHHHHHHHHHHHHHHHHHHHHHHHHHHHT-

Radius of gyration: 24.22 Å; chains: 1; bounding box: 47×35×71 Å